Protein AF-A0A1M7U3Q0-F1 (afdb_monomer_lite)

pLDDT: mean 79.86, std 13.78, range [38.06, 96.62]

Sequence (103 aa):
MTTVSYKEALTPAQQPVMLRFLYDICRTYDEAKSSGLGKPDVSSFLEAYREPEPKMGLMDHRARARLRYKARRAKGLCTRCGNRAVPGMMRCQKCREKVWKRR

Radius of gyration: 20.32 Å; chains: 1; bounding box: 56×43×36 Å

Foldseek 3Di:
DDDDDVPRVDDPVCVVVVVVLVVVQVVVQVVCVVVVHDRDDVVVVVVVSPPCPDPPPPPPVVVVLVVLLVVLVVVCAASPPGHHPDVVDNHHPVVVVVVVVVD

Secondary structure (DSSP, 8-state):
-----HHHHS-TTTHHHHHHHHHHHHHHHHHHHHTT-----HHHHHHHHHS-------S-HHHHHHHHHHHHHHTTB-TTT-SBPPTTSSS-HHHHHHHHTT-

Organism: NCBI:txid1121395

Structure (mmCIF, N/CA/C/O backbone):
data_AF-A0A1M7U3Q0-F1
#
_entry.id   AF-A0A1M7U3Q0-F1
#
loop_
_atom_site.group_PDB
_atom_site.id
_atom_site.type_symbol
_atom_site.label_atom_id
_atom_site.label_alt_id
_atom_site.label_comp_id
_atom_site.label_asym_id
_atom_site.label_entity_id
_atom_site.label_seq_id
_atom_site.pdbx_PDB_ins_code
_atom_site.Cartn_x
_atom_site.Cartn_y
_atom_site.Cartn_z
_atom_site.occupancy
_atom_site.B_iso_or_equiv
_atom_site.auth_seq_id
_atom_site.auth_comp_id
_atom_site.auth_asym_id
_atom_site.auth_atom_id
_atom_site.pdbx_PDB_model_num
ATOM 1 N N . MET A 1 1 ? 35.716 -1.488 -7.921 1.00 53.22 1 MET A N 1
ATOM 2 C CA . MET A 1 1 ? 34.321 -1.411 -8.406 1.00 53.22 1 MET A CA 1
ATOM 3 C C . MET A 1 1 ? 33.756 -0.072 -7.979 1.00 53.22 1 MET A C 1
ATOM 5 O O . MET A 1 1 ? 33.692 0.184 -6.785 1.00 53.22 1 MET A O 1
ATOM 9 N N . THR A 1 2 ? 33.435 0.808 -8.921 1.00 71.69 2 THR A N 1
ATOM 10 C CA . THR A 1 2 ? 32.742 2.066 -8.631 1.00 71.69 2 THR A CA 1
ATOM 11 C C . THR A 1 2 ? 31.267 1.756 -8.385 1.00 71.69 2 THR A C 1
ATOM 13 O O . THR A 1 2 ? 30.582 1.228 -9.256 1.00 71.69 2 THR A O 1
ATOM 16 N N . THR A 1 3 ? 30.774 2.011 -7.173 1.00 77.94 3 THR A N 1
ATOM 17 C CA . THR A 1 3 ? 29.339 1.919 -6.882 1.00 77.94 3 THR A CA 1
ATOM 18 C C . THR A 1 3 ? 28.667 3.167 -7.431 1.00 77.94 3 THR A C 1
ATOM 20 O O . THR A 1 3 ? 28.965 4.268 -6.974 1.00 77.94 3 THR A O 1
ATOM 23 N N . VAL A 1 4 ? 27.781 3.000 -8.409 1.00 81.75 4 VAL A N 1
ATOM 24 C CA . VAL A 1 4 ? 27.023 4.101 -9.015 1.00 81.75 4 VAL A CA 1
ATOM 25 C C . VAL A 1 4 ? 25.586 4.030 -8.512 1.00 81.75 4 VAL A C 1
ATOM 27 O O . VAL A 1 4 ? 25.019 2.940 -8.394 1.00 81.75 4 VAL A O 1
ATOM 30 N N . SER A 1 5 ? 24.986 5.174 -8.183 1.00 87.19 5 SER A N 1
ATOM 31 C CA . SER A 1 5 ? 23.585 5.208 -7.765 1.00 87.19 5 SER A CA 1
ATOM 32 C C . SER A 1 5 ? 22.681 4.827 -8.935 1.00 87.19 5 SER A C 1
ATOM 34 O O . SER A 1 5 ? 22.873 5.288 -10.059 1.00 87.19 5 SER A O 1
ATOM 36 N N . TYR A 1 6 ? 21.612 4.064 -8.687 1.00 83.81 6 TYR A N 1
ATOM 37 C CA . TYR A 1 6 ? 20.646 3.754 -9.750 1.00 83.81 6 TYR A CA 1
ATOM 38 C C . TYR A 1 6 ? 19.986 5.015 -10.332 1.00 83.81 6 TYR A C 1
ATOM 40 O O . TYR A 1 6 ? 19.497 4.991 -11.455 1.00 83.81 6 TYR A O 1
ATOM 48 N N . LYS A 1 7 ? 19.965 6.123 -9.578 1.00 85.88 7 LYS A N 1
ATOM 49 C CA . LYS A 1 7 ? 19.440 7.414 -10.047 1.00 85.88 7 LYS A CA 1
ATOM 50 C C . LYS A 1 7 ? 20.344 8.075 -11.084 1.00 85.88 7 LYS A C 1
ATOM 52 O O . LYS A 1 7 ? 19.856 8.864 -11.882 1.00 85.88 7 LYS A O 1
ATOM 57 N N . GLU A 1 8 ? 21.633 7.759 -11.043 1.00 89.12 8 GLU A N 1
ATOM 58 C CA . GLU A 1 8 ? 22.641 8.230 -11.995 1.00 89.12 8 GLU A CA 1
ATOM 59 C C . GLU A 1 8 ? 22.720 7.280 -13.197 1.00 89.12 8 GLU A C 1
ATOM 61 O O . GLU A 1 8 ? 22.936 7.722 -14.319 1.00 89.12 8 GLU A O 1
ATOM 66 N N . ALA A 1 9 ? 22.491 5.981 -12.974 1.00 88.50 9 ALA A N 1
ATOM 67 C CA . ALA A 1 9 ? 22.561 4.953 -14.010 1.00 88.50 9 ALA A CA 1
ATOM 68 C C . ALA A 1 9 ? 21.272 4.789 -14.845 1.00 88.50 9 ALA A C 1
ATOM 70 O O . ALA A 1 9 ? 21.328 4.216 -15.931 1.00 88.50 9 ALA A O 1
ATOM 71 N N . LEU A 1 10 ? 20.110 5.246 -14.355 1.00 87.19 10 LEU A N 1
ATOM 72 C CA . LEU A 1 10 ? 18.807 5.044 -15.005 1.00 87.19 10 LEU A CA 1
ATOM 73 C C . LEU A 1 10 ? 18.106 6.356 -15.355 1.00 87.19 10 LEU A C 1
ATOM 75 O O . LEU A 1 10 ? 18.082 7.308 -14.569 1.00 87.19 10 LEU A O 1
ATOM 79 N N . THR A 1 11 ? 17.410 6.354 -16.495 1.00 89.56 11 THR A N 1
ATOM 80 C CA . THR A 1 11 ? 16.545 7.474 -16.892 1.00 89.56 11 THR A CA 1
ATOM 81 C C . THR A 1 11 ? 15.387 7.661 -15.899 1.00 89.56 11 THR A C 1
ATOM 83 O O . THR A 1 11 ? 14.924 6.680 -15.304 1.00 89.56 11 THR A O 1
ATOM 86 N N . PRO A 1 12 ? 14.831 8.880 -15.745 1.00 82.75 12 PRO A N 1
ATOM 87 C CA . PRO A 1 12 ? 13.695 9.122 -14.850 1.00 82.75 12 PRO A CA 1
ATOM 88 C C . PRO A 1 12 ? 12.488 8.205 -15.097 1.00 82.75 12 PRO A C 1
ATOM 90 O O . PRO A 1 12 ? 11.784 7.850 -14.156 1.00 82.75 12 PRO A O 1
ATOM 93 N N . ALA A 1 13 ? 12.269 7.770 -16.341 1.00 76.12 13 ALA A N 1
ATOM 94 C CA . ALA A 1 13 ? 11.200 6.836 -16.693 1.00 76.12 13 ALA A CA 1
ATOM 95 C C . ALA A 1 13 ? 11.439 5.406 -16.162 1.00 76.12 13 ALA A C 1
ATOM 97 O O . ALA A 1 13 ? 10.482 4.688 -15.877 1.00 76.12 13 ALA A O 1
ATOM 98 N N . GLN A 1 14 ? 12.700 4.993 -16.002 1.00 79.31 14 GLN A N 1
ATOM 99 C CA . GLN A 1 14 ? 13.096 3.662 -15.520 1.00 79.31 14 GLN A CA 1
ATOM 100 C C . GLN A 1 14 ? 13.229 3.594 -13.990 1.00 79.31 14 GLN A C 1
ATOM 102 O O . GLN A 1 14 ? 13.065 2.527 -13.398 1.00 79.31 14 GLN A O 1
ATOM 107 N N . GLN A 1 15 ? 13.485 4.724 -13.325 1.00 80.81 15 GLN A N 1
ATOM 108 C CA . GLN A 1 15 ? 13.665 4.780 -11.868 1.00 80.81 15 GLN A CA 1
ATOM 109 C C . GLN A 1 15 ? 12.492 4.196 -11.050 1.00 80.81 15 GLN A C 1
ATOM 111 O O . GLN A 1 15 ? 12.768 3.500 -10.071 1.00 80.81 15 GLN A O 1
ATOM 116 N N . PRO A 1 16 ? 11.204 4.386 -11.412 1.00 80.62 16 PRO A N 1
ATOM 117 C CA . PRO A 1 16 ? 10.088 3.775 -10.686 1.00 80.62 16 PRO A CA 1
ATOM 118 C C . PRO A 1 16 ? 10.116 2.243 -10.687 1.00 80.62 16 PRO A C 1
ATOM 120 O O . PRO A 1 16 ? 9.724 1.626 -9.697 1.00 80.62 16 PRO A O 1
ATOM 123 N N . VAL A 1 17 ? 10.597 1.631 -11.774 1.00 80.19 17 VAL A N 1
ATOM 124 C CA . VAL A 1 17 ? 10.729 0.171 -11.893 1.00 80.19 17 VAL A CA 1
ATOM 125 C C . VAL A 1 17 ? 11.802 -0.337 -10.931 1.00 80.19 17 VAL A C 1
ATOM 127 O O . VAL A 1 17 ? 11.557 -1.280 -10.180 1.00 80.19 17 VAL A O 1
ATOM 130 N N . MET A 1 18 ? 12.954 0.340 -10.887 1.00 82.94 18 MET A N 1
ATOM 131 C CA . MET A 1 18 ? 14.042 0.012 -9.961 1.00 82.94 18 MET A CA 1
ATOM 132 C C . MET A 1 18 ? 13.640 0.226 -8.499 1.00 82.94 18 MET A C 1
ATOM 134 O O . MET A 1 18 ? 13.911 -0.610 -7.643 1.00 82.94 18 MET A O 1
ATOM 138 N N . LEU A 1 19 ? 12.937 1.319 -8.198 1.00 80.75 19 LEU A N 1
ATOM 139 C CA . LEU A 1 19 ? 12.440 1.571 -6.847 1.00 80.75 19 LEU A CA 1
ATOM 140 C C . LEU A 1 19 ? 11.467 0.476 -6.394 1.00 80.75 19 LEU A C 1
ATOM 142 O O . LEU A 1 19 ? 11.515 0.047 -5.242 1.00 80.75 19 LEU A O 1
ATOM 146 N N . ARG A 1 20 ? 10.591 0.019 -7.297 1.00 80.19 20 ARG A N 1
ATOM 147 C CA . ARG A 1 20 ? 9.667 -1.079 -7.013 1.00 80.19 20 ARG A CA 1
ATOM 148 C C . ARG A 1 20 ? 10.413 -2.375 -6.713 1.00 80.19 20 ARG A C 1
ATOM 150 O O . ARG A 1 20 ? 10.109 -3.008 -5.707 1.00 80.19 20 ARG A O 1
ATOM 157 N N . PHE A 1 21 ? 11.414 -2.697 -7.526 1.00 83.25 21 PHE A N 1
ATOM 158 C CA . PHE A 1 21 ? 12.267 -3.866 -7.341 1.00 83.25 21 PHE A CA 1
ATOM 159 C C . PHE A 1 21 ? 12.942 -3.850 -5.964 1.00 83.25 21 PHE A C 1
ATOM 161 O O . PHE A 1 21 ? 12.805 -4.800 -5.197 1.00 83.25 21 PHE A O 1
ATOM 168 N N . LEU A 1 22 ? 13.584 -2.730 -5.608 1.00 84.06 22 LEU A N 1
ATOM 169 C CA . LEU A 1 22 ? 14.249 -2.556 -4.313 1.00 84.06 22 LEU A CA 1
ATOM 170 C C . LEU A 1 22 ? 13.277 -2.657 -3.128 1.00 84.06 22 LEU A C 1
ATOM 172 O O . LEU A 1 22 ? 13.637 -3.152 -2.064 1.00 84.06 22 LEU A O 1
ATOM 176 N N . TYR A 1 23 ? 12.037 -2.200 -3.291 1.00 85.50 23 TYR A N 1
ATOM 177 C CA . TYR A 1 23 ? 11.024 -2.337 -2.249 1.00 85.50 23 TYR A CA 1
ATOM 178 C C . TYR A 1 23 ? 10.556 -3.788 -2.082 1.00 85.50 23 TYR A C 1
ATOM 180 O O . TYR A 1 23 ? 10.478 -4.284 -0.957 1.00 85.50 23 TYR A O 1
ATOM 188 N N . ASP A 1 24 ? 10.244 -4.467 -3.188 1.00 82.62 24 ASP A N 1
ATOM 189 C CA . ASP A 1 24 ? 9.747 -5.843 -3.164 1.00 82.62 24 ASP A CA 1
ATOM 190 C C . ASP A 1 24 ? 10.814 -6.816 -2.639 1.00 82.62 24 ASP A C 1
ATOM 192 O O . ASP A 1 24 ? 10.479 -7.694 -1.839 1.00 82.62 24 ASP A O 1
ATOM 196 N N . ILE A 1 25 ? 12.092 -6.622 -2.993 1.00 82.88 25 ILE A N 1
ATOM 197 C CA . ILE A 1 25 ? 13.183 -7.446 -2.457 1.00 82.88 25 ILE A CA 1
ATOM 198 C C . ILE A 1 25 ? 13.330 -7.237 -0.944 1.00 82.88 25 ILE A C 1
ATOM 200 O O . ILE A 1 25 ? 13.298 -8.214 -0.202 1.00 82.88 25 ILE A O 1
ATOM 204 N N . CYS A 1 26 ? 13.373 -5.992 -0.451 1.00 84.62 26 CYS A N 1
ATOM 205 C CA . CYS A 1 26 ? 13.469 -5.718 0.988 1.00 84.62 26 CYS A CA 1
ATOM 206 C C . CYS A 1 26 ? 12.299 -6.326 1.773 1.00 84.62 26 CYS A C 1
ATOM 208 O O . CYS A 1 26 ? 12.521 -6.982 2.788 1.00 84.62 26 CYS A O 1
ATOM 210 N N . ARG A 1 27 ? 11.063 -6.179 1.274 1.00 84.38 27 ARG A N 1
ATOM 211 C CA . ARG A 1 27 ? 9.882 -6.788 1.902 1.00 84.38 27 ARG A CA 1
ATOM 212 C C . ARG A 1 27 ? 10.009 -8.311 1.980 1.00 84.38 27 ARG A C 1
ATOM 214 O O . ARG A 1 27 ? 9.746 -8.882 3.031 1.00 84.38 27 ARG A O 1
ATOM 221 N N . THR A 1 28 ? 10.430 -8.951 0.891 1.00 82.19 28 THR A N 1
ATOM 222 C CA . THR A 1 28 ? 10.596 -10.413 0.829 1.00 82.19 28 THR A CA 1
ATOM 223 C C . THR A 1 28 ? 11.648 -10.892 1.833 1.00 82.19 28 THR A C 1
ATOM 225 O O . THR A 1 28 ? 11.451 -11.898 2.510 1.00 82.19 28 THR A O 1
ATOM 228 N N . TYR A 1 29 ? 12.747 -10.146 1.987 1.00 82.69 29 TYR A N 1
ATOM 229 C CA . TYR A 1 29 ? 13.762 -10.421 3.007 1.00 82.69 29 TYR A CA 1
ATOM 230 C C . TYR A 1 29 ? 13.208 -10.310 4.433 1.00 82.69 29 TYR A C 1
ATOM 232 O O . TYR A 1 29 ? 13.465 -11.192 5.254 1.00 82.69 29 TYR A O 1
ATOM 240 N N . ASP A 1 30 ? 12.454 -9.250 4.732 1.00 82.50 30 ASP A N 1
ATOM 241 C CA . ASP A 1 30 ? 11.853 -9.045 6.054 1.00 82.50 30 ASP A CA 1
ATOM 242 C C . ASP A 1 30 ? 10.832 -10.146 6.388 1.00 82.50 30 ASP A C 1
ATOM 244 O O . ASP A 1 30 ? 10.831 -10.685 7.499 1.00 82.50 30 ASP A O 1
ATOM 248 N N . GLU A 1 31 ? 10.003 -10.532 5.414 1.00 77.81 31 GLU A N 1
ATOM 249 C CA . GLU A 1 31 ? 9.023 -11.617 5.537 1.00 77.81 31 GLU A CA 1
ATOM 250 C C . GLU A 1 31 ? 9.705 -12.968 5.776 1.00 77.81 31 GLU A C 1
ATOM 252 O O . GLU A 1 31 ? 9.347 -13.671 6.729 1.00 77.81 31 GLU A O 1
ATOM 257 N N . ALA A 1 32 ? 10.728 -13.302 4.983 1.00 78.38 32 ALA A N 1
ATOM 258 C CA . ALA A 1 32 ? 11.503 -14.528 5.148 1.00 78.38 32 ALA A CA 1
ATOM 259 C C . ALA A 1 32 ? 12.132 -14.601 6.547 1.00 78.38 32 ALA A C 1
ATOM 261 O O . ALA A 1 32 ? 11.923 -15.576 7.272 1.00 78.38 32 ALA A O 1
ATOM 262 N N . LYS A 1 33 ? 12.779 -13.510 6.983 1.00 78.94 33 LYS A N 1
ATOM 263 C CA . LYS A 1 33 ? 13.365 -13.391 8.324 1.00 78.94 33 LYS A CA 1
ATOM 264 C C . LYS A 1 33 ? 12.325 -13.579 9.430 1.00 78.94 33 LYS A C 1
ATOM 266 O O . LYS A 1 33 ? 12.605 -14.254 10.417 1.00 78.94 33 LYS A O 1
ATOM 271 N N . SER A 1 34 ? 11.135 -12.992 9.283 1.00 76.81 34 SER A N 1
ATOM 272 C CA . SER A 1 34 ? 10.053 -13.121 10.271 1.00 76.81 34 SER A CA 1
ATOM 273 C C . SER A 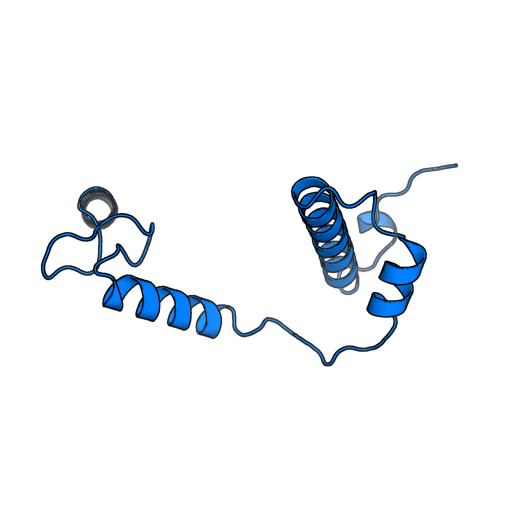1 34 ? 9.441 -14.525 10.330 1.00 76.81 34 SER A C 1
ATOM 275 O O . SER A 1 34 ? 8.933 -14.924 11.375 1.00 76.81 34 SER A O 1
ATOM 277 N N . SER A 1 35 ? 9.532 -15.285 9.236 1.00 76.75 35 SER A N 1
ATOM 278 C CA . SER A 1 35 ? 8.970 -16.636 9.107 1.00 76.75 35 SER A CA 1
ATOM 279 C C . SER A 1 35 ? 9.963 -17.742 9.482 1.00 76.75 35 SER A C 1
ATOM 281 O O . SER A 1 35 ? 9.650 -18.919 9.331 1.00 76.75 35 SER A O 1
ATOM 283 N N . GLY A 1 36 ? 11.173 -17.385 9.930 1.00 80.75 36 GLY A N 1
ATOM 284 C CA . GLY A 1 36 ? 12.253 -18.345 10.188 1.00 80.75 36 GLY A CA 1
ATOM 285 C C . GLY A 1 36 ? 12.837 -18.972 8.917 1.00 80.75 36 GLY A C 1
ATOM 286 O O . GLY A 1 36 ? 13.627 -19.910 9.003 1.00 80.75 36 GLY A O 1
ATOM 287 N N . LEU A 1 37 ? 12.464 -18.458 7.742 1.00 69.50 37 LEU A N 1
ATOM 288 C CA . LEU A 1 37 ? 13.055 -18.844 6.469 1.00 69.50 37 LEU A CA 1
ATOM 289 C C . LEU A 1 37 ? 14.393 -18.112 6.307 1.00 69.50 37 LEU A C 1
ATOM 291 O O . LEU A 1 37 ? 14.578 -16.982 6.766 1.00 69.50 37 LEU A O 1
ATOM 295 N N . GLY A 1 38 ? 15.355 -18.779 5.671 1.00 73.25 38 GLY A N 1
ATOM 296 C CA . GLY A 1 38 ? 16.656 -18.190 5.361 1.00 73.25 38 GLY A CA 1
ATOM 297 C C . GLY A 1 38 ? 16.552 -16.996 4.407 1.00 73.25 38 GLY A C 1
ATOM 298 O O . GLY A 1 38 ? 15.471 -16.603 3.969 1.00 73.25 38 GLY A O 1
ATOM 299 N N . LYS A 1 39 ? 17.701 -16.406 4.057 1.00 71.12 39 LYS A N 1
ATOM 300 C CA . LYS A 1 39 ? 17.742 -15.336 3.049 1.00 71.12 39 LYS A CA 1
ATOM 301 C C . LYS A 1 39 ? 17.104 -15.849 1.746 1.00 71.12 39 LYS A C 1
ATOM 303 O O . LYS A 1 39 ? 17.495 -16.930 1.307 1.00 71.12 39 LYS A O 1
ATOM 308 N N . PRO A 1 40 ? 16.164 -15.107 1.137 1.00 68.50 40 PRO A N 1
ATOM 309 C CA . PRO A 1 40 ? 15.582 -15.507 -0.134 1.00 68.50 40 PRO A CA 1
ATOM 310 C C . PRO A 1 40 ? 16.672 -15.598 -1.204 1.00 68.50 40 PRO A C 1
ATOM 312 O O . PRO A 1 40 ? 17.606 -14.789 -1.224 1.00 68.50 40 PRO A O 1
ATOM 315 N N . ASP A 1 41 ? 16.552 -16.593 -2.081 1.00 79.81 41 ASP A N 1
ATOM 316 C CA . ASP A 1 41 ? 17.433 -16.719 -3.235 1.00 79.81 41 ASP A CA 1
ATOM 317 C C . ASP A 1 41 ? 17.150 -15.584 -4.226 1.00 79.81 41 ASP A C 1
ATOM 319 O O . ASP A 1 41 ? 16.066 -15.477 -4.807 1.00 79.81 41 ASP A O 1
ATOM 323 N N . VAL A 1 42 ? 18.152 -14.724 -4.408 1.00 74.88 42 VAL A N 1
ATOM 324 C CA . VAL A 1 42 ? 18.065 -13.548 -5.275 1.00 74.88 42 VAL A CA 1
ATOM 325 C C . VAL A 1 42 ? 17.887 -13.964 -6.734 1.00 74.88 42 VAL A C 1
ATOM 327 O O . VAL A 1 42 ? 17.211 -13.256 -7.475 1.00 74.88 42 VAL A O 1
ATOM 330 N N . SER A 1 43 ? 18.438 -15.112 -7.147 1.00 74.31 43 SER A N 1
ATOM 331 C CA . SER A 1 43 ? 18.300 -15.593 -8.524 1.00 74.31 43 SER A CA 1
ATOM 332 C C . SER A 1 43 ? 16.853 -15.981 -8.829 1.00 74.31 43 SER A C 1
ATOM 334 O O . SER A 1 43 ? 16.277 -15.492 -9.798 1.00 74.31 43 SER A O 1
ATOM 336 N N . SER A 1 44 ? 16.227 -16.779 -7.961 1.00 70.94 44 SER A N 1
ATOM 337 C CA . SER A 1 44 ? 14.806 -17.134 -8.066 1.00 70.94 44 SER A CA 1
ATOM 338 C C . SER A 1 44 ? 13.893 -15.903 -8.022 1.00 70.94 44 SER A C 1
ATOM 340 O O . SER A 1 44 ? 12.927 -15.817 -8.777 1.00 70.94 44 SER A O 1
ATOM 342 N N . PHE A 1 45 ? 14.218 -14.914 -7.178 1.00 74.19 45 PHE A N 1
ATOM 343 C CA . PHE A 1 45 ? 13.491 -13.642 -7.133 1.00 74.19 45 PHE A CA 1
ATOM 344 C C . PHE A 1 45 ? 13.590 -12.869 -8.456 1.00 74.19 45 PHE A C 1
ATOM 346 O O . PHE A 1 45 ? 12.594 -12.322 -8.923 1.00 74.19 45 PHE A O 1
ATOM 353 N N . LEU A 1 46 ? 14.776 -12.825 -9.071 1.00 76.38 46 LEU A N 1
ATOM 354 C CA . LEU A 1 46 ? 14.998 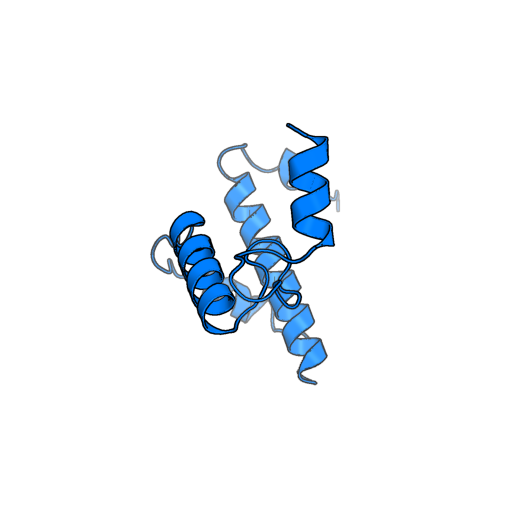-12.143 -10.347 1.00 76.38 46 LEU A CA 1
ATOM 355 C C . LEU A 1 46 ? 14.259 -12.814 -11.507 1.00 76.38 46 LEU A C 1
ATOM 357 O O . LEU A 1 46 ? 13.716 -12.098 -12.343 1.00 76.38 46 LEU A O 1
ATOM 361 N N . GLU A 1 47 ? 14.198 -14.147 -11.550 1.00 73.94 47 GLU A N 1
ATOM 362 C CA . GLU A 1 47 ? 13.423 -14.863 -12.574 1.00 73.94 47 GLU A CA 1
ATOM 363 C C . GLU A 1 47 ? 11.919 -14.584 -12.427 1.00 73.94 47 GLU A C 1
ATOM 365 O O . GLU A 1 47 ? 11.272 -14.204 -13.401 1.00 73.94 47 GLU A O 1
ATOM 370 N N . ALA A 1 48 ? 11.387 -14.605 -11.199 1.00 69.25 48 ALA A N 1
ATOM 371 C CA . ALA A 1 48 ? 10.001 -14.210 -10.933 1.00 69.25 48 ALA A CA 1
ATOM 372 C C . ALA A 1 48 ? 9.704 -12.740 -11.300 1.00 69.25 48 ALA A C 1
ATOM 374 O O . ALA A 1 48 ? 8.574 -12.395 -11.631 1.00 69.25 48 ALA A O 1
ATOM 375 N N . TYR A 1 49 ? 10.711 -11.862 -11.245 1.00 72.25 49 TYR A N 1
ATOM 376 C CA . TYR A 1 49 ? 10.590 -10.447 -11.616 1.00 72.25 49 TYR A CA 1
ATOM 377 C C . TYR A 1 49 ? 10.784 -10.195 -13.125 1.00 72.25 49 TYR A C 1
ATOM 379 O O . TYR A 1 49 ? 10.396 -9.140 -13.632 1.00 72.25 49 TYR A O 1
ATOM 387 N N . ARG A 1 50 ? 11.424 -11.133 -13.840 1.00 69.81 50 ARG A N 1
ATOM 388 C CA . ARG A 1 50 ? 11.648 -11.094 -15.293 1.00 69.81 50 ARG A CA 1
ATOM 389 C C . ARG A 1 50 ? 10.381 -11.466 -16.058 1.00 69.81 50 ARG A C 1
ATOM 391 O O . ARG A 1 50 ? 10.156 -10.921 -17.140 1.00 69.81 50 ARG A O 1
ATOM 398 N N . GLU A 1 51 ? 9.568 -12.370 -15.519 1.00 58.47 51 GLU A N 1
ATOM 399 C CA . GLU A 1 51 ? 8.277 -12.695 -16.115 1.00 58.47 51 GLU A CA 1
ATOM 400 C C . GLU A 1 51 ? 7.347 -11.475 -16.024 1.00 58.47 51 GLU A C 1
ATOM 402 O O . GLU A 1 51 ? 7.188 -10.898 -14.943 1.00 58.47 51 GLU A O 1
ATOM 407 N N . PRO A 1 52 ? 6.758 -11.016 -17.146 1.00 54.84 52 PRO A N 1
ATOM 408 C CA . PRO A 1 52 ? 5.861 -9.87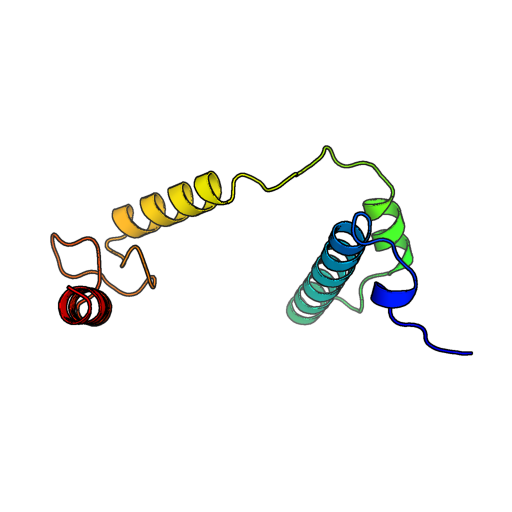8 -17.141 1.00 54.84 52 PRO A CA 1
ATOM 409 C C . PRO A 1 52 ? 4.536 -10.305 -16.510 1.00 54.84 52 PRO A C 1
ATOM 411 O O . PRO A 1 52 ? 3.541 -10.528 -17.198 1.00 54.84 52 PRO A O 1
ATOM 414 N N . GLU A 1 53 ? 4.506 -10.381 -15.182 1.00 50.34 53 GLU A N 1
ATOM 415 C CA . GLU A 1 53 ? 3.271 -10.256 -14.426 1.00 50.34 53 GLU A CA 1
ATOM 416 C C . GLU A 1 53 ? 2.536 -9.026 -14.988 1.00 50.34 53 GLU A C 1
ATOM 418 O O . GLU A 1 53 ? 3.157 -7.967 -15.193 1.00 50.34 53 GLU A O 1
ATOM 423 N N . PRO A 1 54 ? 1.238 -9.157 -15.322 1.00 42.88 54 PRO A N 1
ATOM 424 C CA . PRO A 1 54 ? 0.484 -8.105 -15.986 1.00 42.88 54 PRO A CA 1
ATOM 425 C C . PRO A 1 54 ? 0.703 -6.816 -15.217 1.00 42.88 54 PRO A C 1
ATOM 427 O O . PRO A 1 54 ? 0.755 -6.865 -13.990 1.00 42.88 54 PRO A O 1
ATOM 430 N N . LYS A 1 55 ? 0.830 -5.679 -15.921 1.00 47.62 55 LYS A N 1
ATOM 431 C CA . LYS A 1 55 ? 0.970 -4.351 -15.310 1.00 47.62 55 LYS A CA 1
ATOM 432 C C . LYS A 1 55 ? -0.023 -4.220 -14.152 1.00 47.62 55 LYS A C 1
ATOM 434 O O . LYS A 1 55 ? -1.119 -3.691 -14.319 1.00 47.62 55 LYS A O 1
ATOM 439 N N . MET A 1 56 ? 0.407 -4.555 -12.938 1.00 38.06 56 MET A N 1
ATOM 440 C CA . MET A 1 56 ? -0.120 -3.993 -11.715 1.00 38.06 56 MET A CA 1
ATOM 441 C C . MET A 1 56 ? 0.450 -2.582 -11.658 1.00 38.06 56 MET A C 1
ATOM 443 O O . MET A 1 56 ? 1.180 -2.197 -10.744 1.00 38.06 56 MET A O 1
ATOM 447 N N . GLY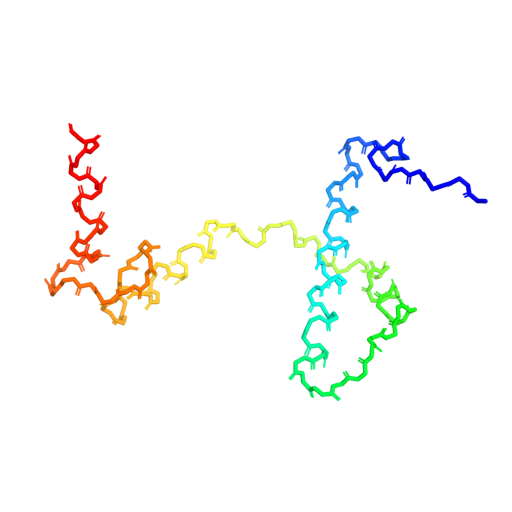 A 1 57 ? 0.103 -1.779 -12.665 1.00 42.62 57 GLY A N 1
ATOM 448 C CA . GLY A 1 57 ? 0.054 -0.352 -12.496 1.00 42.62 57 GLY A CA 1
ATOM 449 C C . GLY A 1 57 ? -0.921 -0.158 -11.359 1.00 42.62 57 GLY A C 1
ATOM 450 O O . GLY A 1 57 ? -2.109 -0.373 -11.544 1.00 42.62 57 GLY A O 1
ATOM 451 N N . LEU A 1 58 ? -0.394 0.143 -10.171 1.00 48.88 58 LEU A N 1
ATOM 452 C CA . LEU A 1 58 ? -1.159 0.734 -9.092 1.00 48.88 58 LEU A CA 1
ATOM 453 C C . LEU A 1 58 ? -2.534 0.062 -8.928 1.00 48.88 58 LEU A C 1
ATOM 455 O O . LEU A 1 58 ? -3.518 0.658 -9.346 1.00 48.88 58 LEU A O 1
ATOM 459 N N . MET A 1 59 ? -2.640 -1.131 -8.322 1.00 46.41 59 MET A N 1
ATOM 460 C CA . MET A 1 59 ? -3.945 -1.605 -7.826 1.00 46.41 59 MET A CA 1
ATOM 461 C C . MET A 1 59 ? -4.587 -0.409 -7.118 1.00 46.41 59 MET A C 1
ATOM 463 O O . MET A 1 59 ? -3.992 0.089 -6.146 1.00 46.41 59 MET A O 1
ATOM 467 N N . ASP A 1 60 ? -5.652 0.136 -7.729 1.00 58.34 60 ASP A N 1
ATOM 468 C CA . ASP A 1 60 ? -5.946 1.574 -7.703 1.00 58.34 60 ASP A CA 1
ATOM 469 C C . ASP A 1 60 ? -5.791 2.053 -6.263 1.00 58.34 60 ASP A C 1
ATOM 471 O O . ASP A 1 60 ? -6.433 1.518 -5.353 1.00 58.34 60 ASP A O 1
ATOM 475 N N . HIS A 1 61 ? -4.836 2.950 -5.986 1.00 61.38 61 HIS A N 1
ATOM 476 C CA . HIS A 1 61 ? -4.599 3.396 -4.609 1.00 61.38 61 HIS A CA 1
ATOM 477 C C . HIS A 1 61 ? -5.929 3.843 -3.978 1.00 61.38 61 HIS A C 1
ATOM 479 O O . HIS A 1 61 ? -6.163 3.629 -2.784 1.00 61.38 61 HIS A O 1
ATOM 485 N N . ARG A 1 62 ? -6.855 4.339 -4.815 1.00 66.44 62 ARG A N 1
ATOM 486 C CA . ARG A 1 62 ? -8.246 4.617 -4.465 1.00 66.44 62 ARG A CA 1
ATOM 487 C C . ARG A 1 62 ? -9.053 3.353 -4.160 1.00 66.44 62 ARG A C 1
ATOM 489 O O . ARG A 1 62 ? -9.731 3.351 -3.140 1.00 66.44 62 ARG A O 1
ATOM 496 N N . ALA A 1 63 ? -8.987 2.282 -4.949 1.00 72.44 63 ALA A N 1
ATOM 497 C CA . ALA A 1 63 ? -9.628 0.999 -4.633 1.00 72.44 63 ALA A CA 1
ATOM 498 C C . ALA A 1 63 ? -9.140 0.413 -3.298 1.00 72.44 63 ALA A C 1
ATOM 500 O O . ALA A 1 63 ? -9.959 0.102 -2.431 1.00 72.44 63 ALA A O 1
ATOM 501 N N . ARG A 1 64 ? -7.824 0.367 -3.052 1.00 73.62 64 ARG A N 1
ATOM 502 C CA . ARG A 1 64 ? -7.282 -0.095 -1.759 1.00 73.62 64 ARG A CA 1
ATOM 503 C C . ARG A 1 64 ? -7.686 0.820 -0.604 1.00 73.62 64 ARG A C 1
ATOM 505 O O . ARG A 1 64 ? -8.034 0.341 0.475 1.00 73.62 64 ARG A O 1
ATOM 512 N N . ALA A 1 65 ? -7.699 2.136 -0.818 1.00 80.81 65 ALA A N 1
ATOM 513 C CA . ALA A 1 65 ? -8.204 3.085 0.170 1.00 80.81 65 ALA A CA 1
ATOM 514 C C . ALA A 1 65 ? -9.706 2.893 0.450 1.00 80.81 65 ALA A C 1
ATOM 516 O O . ALA A 1 65 ? -10.103 2.919 1.614 1.00 80.81 65 ALA A O 1
ATOM 517 N N . ARG A 1 66 ? -10.528 2.636 -0.579 1.00 84.38 66 ARG A N 1
ATOM 518 C CA . ARG A 1 66 ? -11.969 2.343 -0.463 1.00 84.38 66 ARG A CA 1
ATOM 519 C C . ARG A 1 66 ? -12.216 1.060 0.326 1.00 84.38 66 ARG A C 1
ATOM 521 O O . ARG A 1 66 ? -13.055 1.067 1.224 1.00 84.38 66 ARG A O 1
ATOM 528 N N . LEU A 1 67 ? -11.464 -0.007 0.054 1.00 85.50 67 LEU A N 1
ATOM 529 C CA . LEU A 1 67 ? -11.560 -1.269 0.795 1.00 85.50 67 LEU A CA 1
ATOM 530 C C . LEU A 1 67 ? -11.186 -1.080 2.271 1.00 85.50 67 LEU A C 1
ATOM 532 O O . LEU A 1 67 ? -11.968 -1.439 3.152 1.00 85.50 67 LEU A O 1
ATOM 536 N N . ARG A 1 68 ? -10.054 -0.418 2.561 1.00 87.88 68 ARG A N 1
ATOM 537 C CA . ARG A 1 68 ? -9.649 -0.095 3.944 1.00 87.88 68 ARG A CA 1
ATOM 538 C C . ARG A 1 68 ? -10.678 0.775 4.663 1.00 87.88 68 ARG A C 1
ATOM 540 O O . ARG A 1 68 ? -10.940 0.557 5.843 1.00 87.88 68 ARG A O 1
ATOM 547 N N . TYR A 1 69 ? -11.258 1.751 3.968 1.00 93.19 69 TYR A N 1
ATOM 548 C CA . TYR A 1 69 ? -12.315 2.601 4.508 1.00 93.19 69 TYR A CA 1
ATOM 549 C C . TYR A 1 69 ? -13.552 1.776 4.892 1.00 93.19 69 TYR A C 1
ATOM 551 O O . TYR A 1 69 ? -14.009 1.878 6.031 1.00 93.19 69 TYR A O 1
ATOM 559 N N . LYS A 1 70 ? -14.056 0.929 3.981 1.00 93.38 70 LYS A N 1
ATOM 560 C CA . LYS A 1 70 ? -15.237 0.082 4.218 1.00 93.38 70 LYS A CA 1
ATOM 561 C C . LYS A 1 70 ? -15.001 -0.884 5.380 1.00 93.38 70 LYS A C 1
ATOM 563 O O . LYS A 1 70 ? -15.803 -0.922 6.308 1.00 93.38 70 LYS A O 1
ATOM 568 N N . ALA A 1 71 ? -13.862 -1.577 5.379 1.00 90.81 71 ALA A N 1
ATOM 569 C CA . ALA A 1 71 ? -13.501 -2.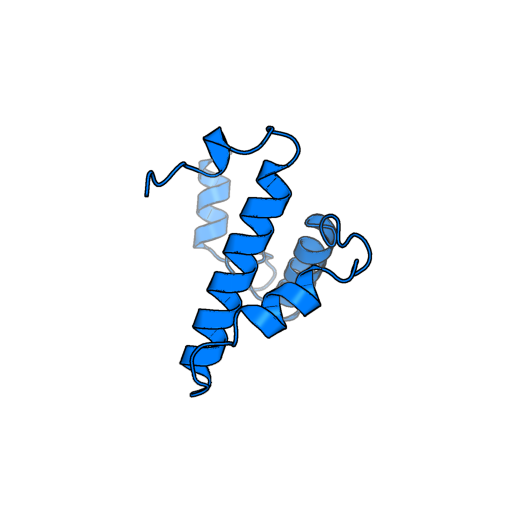530 6.425 1.00 90.81 71 ALA A CA 1
ATOM 570 C C . ALA A 1 71 ? -13.392 -1.870 7.810 1.00 90.81 71 ALA A C 1
ATOM 572 O O . ALA A 1 71 ? -13.882 -2.413 8.796 1.00 90.81 71 ALA A O 1
ATOM 573 N N . ARG A 1 72 ? -12.787 -0.677 7.900 1.00 94.25 72 ARG A N 1
ATOM 574 C CA . ARG A 1 72 ? -12.686 0.063 9.170 1.00 94.25 72 ARG A CA 1
ATOM 575 C C . ARG A 1 72 ? -14.049 0.544 9.654 1.00 94.25 72 ARG A C 1
ATOM 577 O O . ARG A 1 72 ? -14.342 0.400 10.834 1.00 94.25 72 ARG A O 1
ATOM 584 N N . ARG A 1 73 ? -14.893 1.060 8.755 1.00 93.00 73 ARG A N 1
ATOM 585 C CA . ARG A 1 73 ? -16.242 1.528 9.103 1.00 93.00 73 ARG A CA 1
ATOM 586 C C . ARG A 1 73 ? -17.119 0.391 9.631 1.00 93.00 73 ARG A C 1
ATOM 588 O O . ARG A 1 73 ? -17.753 0.573 10.662 1.00 93.00 73 ARG A O 1
ATOM 595 N N . ALA A 1 74 ? -17.096 -0.772 8.979 1.00 94.06 74 ALA A N 1
ATOM 596 C CA . ALA A 1 74 ? -17.844 -1.952 9.418 1.00 94.06 74 ALA A CA 1
ATOM 597 C C . ALA A 1 74 ? -17.420 -2.440 10.816 1.00 94.06 74 ALA A C 1
ATOM 599 O O . ALA A 1 74 ? -18.244 -2.922 11.579 1.00 94.06 74 ALA A O 1
ATOM 600 N N . LYS A 1 75 ? -16.143 -2.259 11.177 1.00 94.31 75 LYS A N 1
ATOM 601 C CA . LYS A 1 75 ? -15.582 -2.645 12.483 1.00 94.31 75 LYS A CA 1
ATOM 602 C C . LYS A 1 75 ? -15.698 -1.559 13.564 1.00 94.31 75 LYS A C 1
ATOM 604 O O . LYS A 1 75 ? -15.109 -1.707 14.630 1.00 94.31 75 LYS A O 1
ATOM 609 N N . GLY A 1 76 ? -16.367 -0.434 13.292 1.00 95.56 76 GLY A N 1
ATOM 610 C CA . GLY A 1 76 ? -16.430 0.692 14.235 1.00 95.56 76 GLY A CA 1
ATOM 611 C C . GLY A 1 76 ? -15.069 1.359 14.488 1.00 95.56 76 GLY A C 1
ATOM 612 O O . GLY A 1 76 ? -14.817 1.911 15.559 1.00 95.56 76 GLY A O 1
ATOM 613 N N . LEU A 1 77 ? -14.160 1.296 13.512 1.00 96.19 77 LEU A N 1
ATOM 614 C CA . LEU A 1 77 ? -12.822 1.874 13.585 1.00 96.19 77 LEU A CA 1
ATOM 61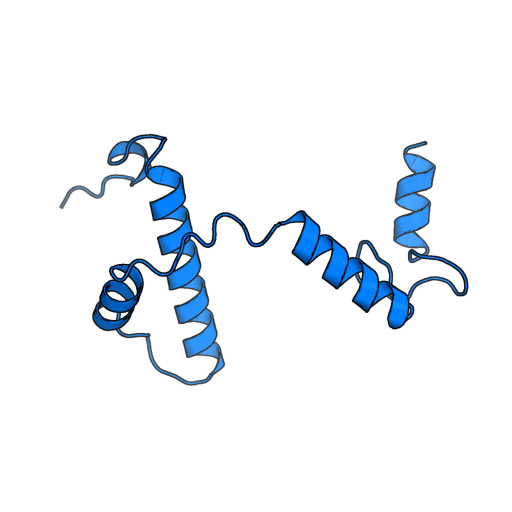5 C C . LEU A 1 77 ? -12.737 3.198 12.823 1.00 96.19 77 LEU A C 1
ATOM 617 O O . LEU A 1 77 ? -13.394 3.444 11.810 1.00 96.19 77 LEU A O 1
ATOM 621 N N . CYS A 1 78 ? -11.842 4.056 13.292 1.00 96.56 78 CYS A N 1
ATOM 622 C CA . CYS A 1 78 ? -11.500 5.330 12.699 1.00 96.56 78 CYS A CA 1
ATOM 623 C C . CYS A 1 78 ? -10.984 5.113 11.278 1.00 96.56 78 CYS A C 1
ATOM 625 O O . CYS A 1 78 ? -9.916 4.542 11.054 1.00 96.56 78 CYS A O 1
ATOM 627 N N . THR A 1 79 ? -11.705 5.666 10.309 1.00 94.81 79 THR A N 1
ATOM 628 C CA . THR A 1 79 ? -11.379 5.562 8.879 1.00 94.81 79 THR A CA 1
ATOM 629 C C . THR A 1 79 ? -10.002 6.138 8.519 1.00 94.81 79 THR A C 1
ATOM 631 O O . THR A 1 79 ? -9.401 5.714 7.533 1.00 94.81 79 THR A O 1
ATOM 634 N N . ARG A 1 80 ? -9.457 7.043 9.350 1.00 92.06 80 ARG A N 1
ATOM 635 C CA . ARG A 1 80 ? -8.142 7.680 9.165 1.00 92.06 80 ARG A CA 1
ATOM 636 C C . ARG A 1 80 ? -6.995 6.875 9.783 1.00 92.06 80 ARG A C 1
ATOM 638 O O . ARG A 1 80 ? -6.077 6.502 9.064 1.00 92.06 80 ARG A O 1
ATOM 645 N N . CYS A 1 81 ? -7.044 6.615 11.091 1.00 92.88 81 CYS A N 1
ATOM 646 C CA . CYS A 1 81 ? -5.919 6.032 11.837 1.00 92.88 81 CYS A CA 1
ATOM 647 C C . CYS A 1 81 ? -6.135 4.588 12.314 1.00 92.88 81 CYS A C 1
ATOM 649 O O . CYS A 1 81 ? -5.192 3.989 12.804 1.00 92.88 81 CYS A O 1
ATOM 651 N N . GLY A 1 82 ? -7.342 4.027 12.194 1.00 92.25 82 GLY A N 1
ATOM 652 C CA . GLY A 1 82 ? -7.640 2.646 12.593 1.00 92.25 82 GLY A CA 1
ATOM 653 C C . GLY A 1 82 ? -7.998 2.418 14.070 1.00 92.25 82 GLY A C 1
ATOM 654 O O . GLY A 1 82 ? -8.475 1.338 14.381 1.00 92.25 82 GLY A O 1
ATOM 655 N N . ASN A 1 83 ? -7.855 3.405 14.964 1.00 95.12 83 ASN A N 1
ATOM 656 C CA . ASN A 1 83 ? -8.287 3.289 16.374 1.00 95.12 83 ASN A CA 1
ATOM 657 C C . ASN A 1 83 ? -9.813 3.229 16.503 1.00 95.12 83 ASN A C 1
ATOM 659 O O . ASN A 1 83 ? -10.498 3.655 15.580 1.00 95.12 83 ASN A O 1
ATOM 663 N N . ARG A 1 84 ? -10.359 2.819 17.655 1.00 96.38 84 ARG A N 1
ATOM 664 C CA . ARG A 1 84 ? -11.813 2.866 17.909 1.00 96.38 84 ARG A CA 1
ATOM 665 C C . ARG A 1 84 ? -12.414 4.226 17.538 1.00 96.38 84 ARG A C 1
ATOM 667 O O . ARG A 1 84 ? -11.905 5.280 17.935 1.00 96.38 84 ARG A O 1
ATOM 674 N N . ALA A 1 85 ? -13.455 4.199 16.711 1.00 96.19 85 ALA A N 1
ATOM 675 C CA . ALA A 1 85 ? -14.227 5.391 16.408 1.00 96.19 85 ALA A CA 1
ATOM 676 C C . ALA A 1 85 ? -15.119 5.747 17.603 1.00 96.19 85 ALA A C 1
ATOM 678 O O . ALA A 1 85 ? -15.435 4.898 18.433 1.00 96.19 85 ALA A O 1
ATOM 679 N N . VAL A 1 86 ? -15.524 7.014 17.679 1.00 94.50 86 VAL A N 1
ATOM 680 C CA . VAL A 1 86 ? -16.605 7.403 18.592 1.00 94.50 86 VAL A CA 1
ATOM 681 C C . VAL A 1 86 ? -17.905 6.755 18.079 1.00 94.50 86 VAL A C 1
ATOM 683 O O . VAL A 1 86 ? -18.100 6.750 16.859 1.00 94.50 86 VAL A O 1
ATOM 686 N N . PRO A 1 87 ? -18.782 6.206 18.942 1.00 92.00 87 PRO A N 1
ATOM 687 C CA . PRO A 1 87 ? -20.065 5.646 18.514 1.00 92.00 87 PRO A CA 1
ATOM 688 C C . PRO A 1 87 ? -20.853 6.614 17.619 1.00 92.00 87 PRO A C 1
ATOM 690 O O . PRO A 1 87 ? -20.882 7.818 17.867 1.00 92.00 87 PRO A O 1
ATOM 693 N N . GLY A 1 88 ? -21.422 6.101 16.524 1.00 90.31 88 GLY A N 1
ATOM 694 C CA . GLY A 1 88 ? -22.125 6.907 15.513 1.00 90.31 88 GLY A CA 1
ATOM 695 C C . GLY A 1 88 ? -21.226 7.761 14.603 1.00 90.31 88 GLY A C 1
ATOM 696 O O . GLY A 1 88 ? -21.716 8.382 13.664 1.00 90.31 88 GLY A O 1
ATOM 697 N N . MET A 1 89 ? -19.907 7.782 14.821 1.00 92.19 89 MET A N 1
ATOM 698 C CA . MET A 1 89 ? -18.964 8.611 14.066 1.00 92.19 89 MET A CA 1
ATOM 699 C C . MET A 1 89 ? -17.992 7.775 13.229 1.00 92.19 89 MET A C 1
ATOM 701 O O . MET A 1 89 ? -17.705 6.614 13.496 1.00 92.19 89 MET A O 1
ATOM 705 N N . MET A 1 90 ? -17.395 8.410 12.217 1.00 93.31 90 MET A N 1
ATOM 706 C CA . MET A 1 90 ? -16.443 7.758 11.303 1.00 93.31 90 MET A CA 1
ATOM 707 C C . MET A 1 90 ? -14.972 7.837 11.752 1.00 93.31 90 MET A C 1
ATOM 709 O O . MET A 1 90 ? -14.076 7.306 11.081 1.00 93.31 90 MET A O 1
ATOM 713 N N . ARG A 1 91 ? -14.680 8.588 12.821 1.00 95.38 91 ARG A N 1
ATOM 714 C CA . ARG A 1 91 ? -13.321 8.917 13.283 1.00 95.38 91 ARG A CA 1
ATOM 715 C C . ARG A 1 91 ? -13.249 8.912 14.811 1.00 95.38 91 ARG A C 1
ATOM 717 O O . ARG A 1 91 ? -14.239 9.189 15.481 1.00 95.38 91 ARG A O 1
ATOM 724 N N . CYS A 1 92 ? -12.061 8.635 15.347 1.00 96.62 92 CYS A N 1
ATOM 725 C CA . CYS A 1 92 ? -11.769 8.783 16.774 1.00 96.62 92 CYS A CA 1
ATOM 726 C C . CYS A 1 92 ? -11.692 10.265 17.178 1.00 96.62 92 CYS A C 1
ATOM 728 O O . CYS A 1 92 ? -11.449 11.126 16.326 1.00 96.62 92 CYS A O 1
ATOM 730 N N . GLN A 1 93 ? -11.826 10.547 18.476 1.00 94.94 93 GLN A N 1
ATOM 731 C CA . GLN A 1 93 ? -11.786 11.898 19.052 1.00 94.94 93 GLN A CA 1
ATOM 732 C C . GLN A 1 93 ? -10.565 12.707 18.580 1.00 94.94 93 GLN A C 1
ATOM 734 O O . GLN A 1 93 ? -10.714 13.721 17.902 1.00 94.94 93 GLN A O 1
ATOM 739 N N . LYS A 1 94 ? -9.356 12.166 18.773 1.00 94.25 94 LYS A N 1
ATOM 740 C CA . LYS A 1 94 ? -8.088 12.795 18.362 1.00 94.25 94 LYS A CA 1
ATOM 741 C C . LYS A 1 94 ? -8.043 13.157 16.872 1.00 94.25 94 LYS A C 1
ATOM 743 O O . LYS A 1 94 ? -7.503 14.188 16.480 1.00 94.25 94 LYS A O 1
ATOM 748 N N . CYS A 1 95 ? -8.587 12.301 16.001 1.00 94.75 95 CYS A N 1
ATOM 749 C CA . CYS A 1 95 ? -8.631 12.586 14.565 1.00 94.75 95 CYS A CA 1
ATOM 750 C C . CYS A 1 95 ? -9.700 13.618 14.190 1.00 94.75 95 CYS A C 1
ATOM 752 O O . CYS A 1 95 ? -9.535 14.266 13.157 1.00 94.75 95 CYS A O 1
ATOM 754 N N . ARG A 1 96 ? -10.778 13.749 14.974 1.00 92.44 96 ARG A N 1
ATOM 755 C CA . ARG A 1 96 ? -11.814 14.778 14.797 1.00 92.44 96 ARG A CA 1
ATOM 756 C C . ARG A 1 96 ? -11.300 16.148 15.221 1.00 92.44 96 ARG A C 1
ATOM 758 O O . ARG A 1 96 ? -11.384 17.077 14.430 1.00 92.44 96 ARG A O 1
ATOM 765 N N . GLU A 1 97 ? -10.661 16.243 16.382 1.00 92.62 97 GLU A N 1
ATOM 766 C CA . GLU A 1 97 ? -10.049 17.484 16.880 1.00 92.62 97 GLU A CA 1
ATOM 767 C C . GLU A 1 97 ? -9.011 18.042 15.901 1.00 92.62 97 GLU A C 1
ATOM 769 O O . GLU A 1 97 ? -9.024 19.226 15.583 1.00 92.62 97 GLU A O 1
ATOM 774 N N . LYS A 1 98 ? -8.164 17.175 15.325 1.00 89.25 98 LYS A N 1
ATOM 775 C CA . LYS A 1 98 ? -7.212 17.565 14.268 1.00 89.25 98 LYS A CA 1
ATOM 776 C C . LYS A 1 98 ? -7.873 18.121 13.006 1.00 89.25 98 LYS A C 1
ATOM 778 O O . LYS A 1 98 ? -7.198 18.776 12.222 1.00 89.25 98 LYS A O 1
ATOM 783 N N . VAL A 1 99 ? -9.124 17.758 12.732 1.00 85.75 99 VAL A N 1
ATOM 784 C CA . VAL A 1 99 ? -9.871 18.256 11.568 1.00 85.75 99 VAL A CA 1
ATOM 785 C C . VAL A 1 99 ? -10.553 19.570 11.918 1.00 85.75 99 VAL A C 1
ATOM 787 O O . VAL A 1 99 ? -10.512 20.480 11.104 1.00 85.75 99 VAL A O 1
ATOM 790 N N . TRP A 1 100 ? -11.106 19.690 13.126 1.00 79.31 100 TRP A N 1
ATOM 791 C CA . TRP A 1 100 ? -11.704 20.932 13.612 1.00 79.31 100 TRP A CA 1
ATOM 792 C C . TRP A 1 100 ? -10.696 22.063 13.754 1.00 79.31 100 TRP A C 1
ATOM 794 O O . TRP A 1 100 ? -10.967 23.146 13.272 1.00 79.31 100 TRP A O 1
ATOM 804 N N . LYS A 1 101 ? -9.500 21.808 14.297 1.00 76.75 101 LYS A N 1
ATOM 805 C CA . LYS A 1 101 ? -8.442 22.833 14.399 1.00 76.75 101 LYS A CA 1
ATOM 806 C C . LYS A 1 101 ? -7.915 23.342 13.047 1.00 76.75 101 LYS A C 1
ATOM 808 O O . LYS A 1 101 ? -7.109 24.260 13.025 1.00 76.75 101 LYS A O 1
ATOM 813 N N . ARG A 1 102 ? -8.274 22.694 11.935 1.00 68.50 102 ARG A N 1
ATOM 814 C CA . ARG A 1 102 ? -7.849 23.068 10.573 1.00 68.50 102 ARG A CA 1
ATOM 815 C C . ARG A 1 102 ? -8.974 23.720 9.766 1.00 68.50 102 ARG A C 1
ATOM 817 O O . ARG A 1 102 ? -8.796 23.903 8.565 1.00 68.50 102 ARG A O 1
ATOM 824 N N . ARG A 1 103 ? -10.127 23.946 10.389 1.00 58.59 103 ARG A N 1
ATOM 825 C CA . ARG A 1 103 ? -11.324 24.513 9.781 1.00 58.59 103 ARG A CA 1
ATOM 826 C C . ARG A 1 103 ? -11.567 25.883 10.385 1.00 58.59 103 ARG A C 1
ATOM 828 O O . ARG A 1 103 ? -12.037 26.736 9.614 1.00 58.59 103 ARG A O 1
#